Protein AF-A0A7X2V4U0-F1 (afdb_monomer_lite)

Structure (mmCIF, N/CA/C/O backbone):
data_AF-A0A7X2V4U0-F1
#
_entry.id   AF-A0A7X2V4U0-F1
#
loop_
_atom_site.group_PDB
_atom_site.id
_atom_site.type_symbol
_atom_site.label_atom_id
_atom_site.label_alt_id
_atom_site.label_comp_id
_atom_site.label_asym_id
_atom_site.label_entity_id
_atom_site.label_seq_id
_atom_site.pdbx_PDB_ins_code
_atom_site.Cartn_x
_atom_site.Cartn_y
_atom_site.Cartn_z
_atom_site.occupancy
_atom_site.B_iso_or_equiv
_atom_site.auth_seq_id
_atom_site.auth_comp_id
_atom_site.auth_asym_id
_atom_site.auth_atom_id
_atom_site.pdbx_PDB_model_num
ATOM 1 N N . MET A 1 1 ? -2.044 4.495 10.569 1.00 71.44 1 MET A N 1
ATOM 2 C CA . MET A 1 1 ? -1.204 3.278 10.689 1.00 71.44 1 MET A CA 1
ATOM 3 C C . MET A 1 1 ? -0.254 3.211 9.504 1.00 71.44 1 MET A C 1
ATOM 5 O O . MET A 1 1 ? -0.697 3.513 8.400 1.00 71.44 1 MET A O 1
ATOM 9 N N . ILE A 1 2 ? 1.022 2.869 9.711 1.00 73.81 2 ILE A N 1
ATOM 10 C CA . ILE A 1 2 ? 2.040 2.866 8.647 1.00 73.81 2 ILE A CA 1
ATOM 11 C C . ILE A 1 2 ? 2.491 1.440 8.364 1.00 73.81 2 ILE A C 1
ATOM 13 O O . ILE A 1 2 ? 2.847 0.708 9.282 1.00 73.81 2 ILE A O 1
ATOM 17 N N . LEU A 1 3 ? 2.461 1.059 7.091 1.00 74.69 3 LEU A N 1
ATOM 18 C CA . LEU A 1 3 ? 2.832 -0.267 6.619 1.00 74.69 3 LEU A CA 1
ATOM 19 C C . LEU A 1 3 ? 4.053 -0.159 5.718 1.00 74.69 3 LEU A C 1
ATOM 21 O O . LEU A 1 3 ? 4.008 0.513 4.685 1.00 74.69 3 LEU A O 1
ATOM 25 N N . LEU A 1 4 ? 5.136 -0.825 6.116 1.00 72.31 4 LEU A N 1
ATOM 26 C CA . LEU A 1 4 ? 6.307 -0.959 5.269 1.00 72.31 4 LEU A CA 1
ATOM 27 C C . LEU A 1 4 ? 6.105 -2.128 4.314 1.00 72.31 4 LEU A C 1
ATOM 29 O O . LEU A 1 4 ? 5.943 -3.273 4.737 1.00 72.31 4 LEU A O 1
ATOM 33 N N . GLU A 1 5 ? 6.151 -1.838 3.021 1.00 69.25 5 GLU A N 1
ATOM 34 C CA . GLU A 1 5 ? 6.087 -2.881 2.017 1.00 69.25 5 GLU A CA 1
ATOM 35 C C . GLU A 1 5 ? 7.422 -3.625 1.915 1.00 69.25 5 GLU A C 1
ATOM 37 O O . GLU A 1 5 ? 8.449 -3.043 1.560 1.00 69.25 5 GLU A O 1
ATOM 42 N N . HIS A 1 6 ? 7.390 -4.916 2.248 1.00 70.69 6 HIS A N 1
ATOM 43 C CA . HIS A 1 6 ? 8.501 -5.846 2.044 1.00 70.69 6 HIS A CA 1
ATOM 44 C C . HIS A 1 6 ? 8.256 -6.769 0.842 1.00 70.69 6 H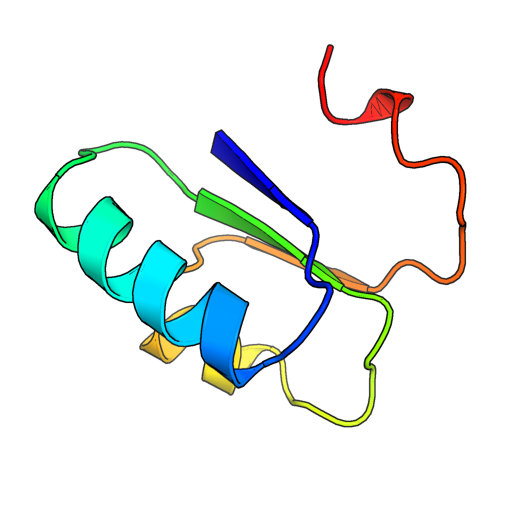IS A C 1
ATOM 46 O O . HIS A 1 6 ? 9.165 -7.008 0.052 1.00 70.69 6 HIS A O 1
ATOM 52 N N . SER A 1 7 ? 7.019 -7.252 0.693 1.00 76.06 7 SER A N 1
ATOM 53 C CA . SER A 1 7 ? 6.534 -7.943 -0.502 1.00 76.06 7 SER A CA 1
ATOM 54 C C . SER A 1 7 ? 5.077 -7.570 -0.769 1.00 76.06 7 SER A C 1
ATOM 56 O O . SER A 1 7 ? 4.303 -7.386 0.183 1.00 76.06 7 SER A O 1
ATOM 58 N N . LEU A 1 8 ? 4.693 -7.533 -2.050 1.00 75.62 8 LEU A N 1
ATOM 59 C CA . LEU A 1 8 ? 3.344 -7.189 -2.504 1.00 75.62 8 LEU A CA 1
ATOM 60 C C . LEU A 1 8 ? 2.273 -8.134 -1.941 1.00 75.62 8 LEU A C 1
ATOM 62 O O . LEU A 1 8 ? 1.219 -7.692 -1.487 1.00 75.62 8 LEU A O 1
ATOM 66 N N . LEU A 1 9 ? 2.555 -9.439 -1.931 1.00 78.00 9 LEU A N 1
ATOM 67 C CA . LEU A 1 9 ? 1.642 -10.459 -1.409 1.00 78.00 9 LEU A CA 1
ATOM 68 C C . LEU A 1 9 ? 1.366 -10.226 0.076 1.00 78.00 9 LEU A C 1
ATOM 70 O O . LEU A 1 9 ? 0.210 -10.123 0.486 1.00 78.00 9 LEU A O 1
ATOM 74 N N . THR A 1 10 ? 2.420 -10.049 0.872 1.00 80.88 10 THR A N 1
ATOM 75 C CA . THR A 1 10 ? 2.286 -9.842 2.318 1.00 80.88 10 THR A CA 1
ATOM 76 C C . THR A 1 10 ? 1.582 -8.521 2.632 1.00 80.88 10 THR A C 1
ATOM 78 O O . THR A 1 10 ? 0.718 -8.485 3.506 1.00 80.88 10 THR A O 1
ATOM 81 N N . THR A 1 11 ? 1.893 -7.444 1.899 1.00 80.62 11 THR A N 1
ATOM 82 C CA . THR A 1 11 ? 1.203 -6.155 2.085 1.00 80.62 11 THR A CA 1
ATOM 83 C C . THR A 1 11 ? -0.255 -6.220 1.677 1.00 80.62 11 THR A C 1
ATOM 85 O O . THR A 1 11 ? -1.076 -5.635 2.370 1.00 80.62 11 THR A O 1
ATOM 88 N N . SER A 1 12 ? -0.597 -6.917 0.593 1.00 82.25 12 SER A N 1
ATOM 89 C CA . SER A 1 12 ? -1.984 -7.025 0.129 1.00 82.25 12 SER A CA 1
ATOM 90 C C . SER A 1 12 ? -2.883 -7.748 1.135 1.00 82.25 12 SER A C 1
ATOM 92 O O . SER A 1 12 ? -3.976 -7.263 1.437 1.00 82.25 12 SER A O 1
ATOM 94 N N . LEU A 1 13 ? -2.396 -8.849 1.718 1.00 83.00 13 LEU A N 1
ATOM 95 C CA . LEU A 1 13 ? -3.091 -9.593 2.770 1.00 83.00 13 LEU A CA 1
ATOM 96 C C . LEU A 1 13 ? -3.272 -8.742 4.028 1.00 83.00 13 LEU A C 1
ATOM 98 O O . LEU A 1 13 ? -4.387 -8.633 4.539 1.00 83.00 13 LEU A O 1
ATOM 102 N N . LEU A 1 14 ? -2.201 -8.086 4.488 1.00 83.00 14 LEU A N 1
ATOM 103 C CA . LEU A 1 14 ? -2.263 -7.201 5.652 1.00 83.00 14 LEU A CA 1
ATOM 104 C C . LEU A 1 14 ? -3.197 -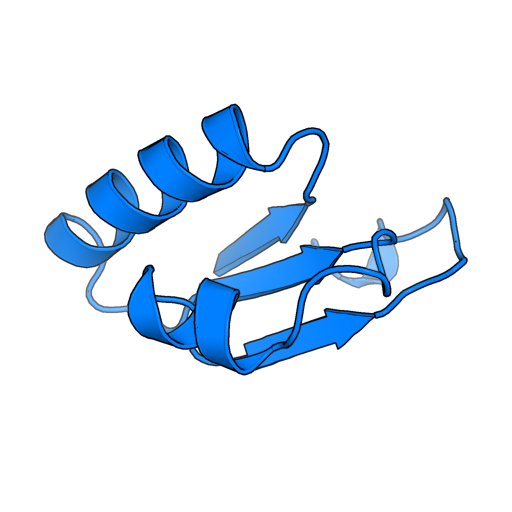6.014 5.417 1.00 83.00 14 LEU A C 1
ATOM 106 O O . LEU A 1 14 ? -4.051 -5.750 6.252 1.00 83.00 14 LEU A O 1
ATOM 110 N N . LEU A 1 15 ? -3.088 -5.322 4.284 1.00 84.06 15 LEU A N 1
ATOM 111 C CA . LEU A 1 15 ? -3.956 -4.192 3.944 1.00 84.06 15 LEU A CA 1
ATOM 112 C C . LEU A 1 15 ? -5.427 -4.597 3.925 1.00 84.06 15 LEU A C 1
ATOM 114 O O . LEU A 1 15 ? -6.254 -3.881 4.480 1.00 84.06 15 LEU A O 1
ATOM 118 N N . SER A 1 16 ? -5.739 -5.761 3.357 1.00 83.31 16 SER A N 1
ATOM 119 C CA . SER A 1 16 ? -7.108 -6.275 3.298 1.00 83.31 16 SER A CA 1
ATOM 120 C C . SER A 1 16 ? -7.652 -6.609 4.691 1.00 83.31 16 SER A C 1
ATOM 122 O O . SER A 1 16 ? -8.776 -6.232 5.019 1.00 83.31 16 SER A O 1
ATOM 124 N N . ALA A 1 17 ? -6.848 -7.258 5.540 1.00 82.94 17 ALA A N 1
ATOM 125 C CA . ALA A 1 17 ? -7.227 -7.566 6.919 1.00 82.94 17 ALA A CA 1
ATOM 126 C C . ALA A 1 17 ? -7.416 -6.292 7.761 1.00 82.94 17 ALA A C 1
ATOM 128 O O . ALA A 1 17 ? -8.407 -6.144 8.477 1.00 82.94 17 ALA A O 1
ATOM 129 N N . LEU A 1 18 ? -6.495 -5.336 7.634 1.00 82.31 18 LEU A N 1
ATOM 130 C CA . LEU A 1 18 ? -6.527 -4.078 8.376 1.00 82.31 18 LEU A CA 1
ATOM 131 C C . LEU A 1 18 ? -7.651 -3.166 7.903 1.00 82.31 18 LEU A C 1
ATOM 133 O O . LEU A 1 18 ? -8.278 -2.525 8.733 1.00 82.31 18 LEU A O 1
ATOM 137 N N . ARG A 1 19 ? -7.962 -3.138 6.604 1.00 79.62 19 ARG A N 1
ATOM 138 C CA . ARG A 1 19 ? -9.104 -2.385 6.073 1.00 79.62 19 ARG A CA 1
ATOM 139 C C . ARG A 1 19 ? -10.418 -2.805 6.732 1.00 79.62 19 ARG A C 1
ATOM 141 O O . ARG A 1 19 ? -11.262 -1.953 6.980 1.00 79.62 19 ARG A O 1
ATOM 148 N N . ASN A 1 20 ? -10.588 -4.097 7.007 1.00 77.50 20 ASN A N 1
ATOM 149 C CA . ASN A 1 20 ? -11.799 -4.616 7.643 1.00 77.50 20 ASN A CA 1
ATOM 150 C C . ASN A 1 20 ? -11.808 -4.409 9.164 1.00 77.50 20 ASN A C 1
ATOM 152 O O . ASN A 1 20 ? -12.876 -4.357 9.764 1.00 77.50 20 ASN A O 1
ATOM 156 N N . SER A 1 21 ? -10.631 -4.303 9.788 1.00 77.38 21 SER A N 1
ATOM 157 C CA . SER A 1 21 ? -10.491 -4.242 11.247 1.00 77.38 21 SER A CA 1
ATOM 158 C C . SER A 1 21 ? -10.259 -2.835 11.803 1.00 77.38 21 SER A C 1
ATOM 160 O O . SER A 1 21 ? -10.531 -2.605 12.980 1.00 77.38 21 SER A O 1
ATOM 162 N N . LEU A 1 22 ? -9.717 -1.905 11.015 1.00 76.12 22 LEU A N 1
ATOM 163 C CA . LEU A 1 22 ? -9.339 -0.566 11.460 1.00 76.12 22 LEU A CA 1
ATOM 164 C C . LEU A 1 22 ? -10.152 0.495 10.739 1.00 76.12 22 LEU A C 1
ATOM 166 O O . LEU A 1 22 ? -10.076 0.650 9.524 1.00 76.12 22 LEU A O 1
ATOM 170 N N . ASN A 1 23 ? -10.809 1.340 11.527 1.00 78.75 23 ASN A N 1
ATOM 171 C CA . ASN A 1 23 ? -11.476 2.540 11.036 1.00 78.75 23 ASN A CA 1
ATOM 172 C C . ASN A 1 23 ? -10.507 3.741 10.947 1.00 78.75 23 ASN A C 1
ATOM 174 O O . ASN A 1 23 ? -10.871 4.877 11.243 1.00 78.75 23 ASN A O 1
ATOM 178 N N . ALA A 1 24 ? -9.239 3.485 10.607 1.00 82.50 24 ALA A N 1
ATOM 179 C CA . ALA A 1 24 ? -8.165 4.476 10.598 1.00 82.50 24 ALA A CA 1
ATOM 180 C C . ALA A 1 24 ? -7.449 4.512 9.237 1.00 82.50 24 ALA A C 1
ATOM 182 O O . ALA A 1 24 ? -7.298 3.476 8.589 1.00 82.50 24 ALA A O 1
ATOM 183 N N . PRO A 1 25 ? -6.955 5.684 8.794 1.00 83.94 25 PRO A N 1
ATOM 184 C CA . PRO A 1 25 ? -6.235 5.793 7.532 1.00 83.94 25 PRO A CA 1
ATOM 185 C C . PRO A 1 25 ? -4.933 4.974 7.557 1.00 83.94 25 PRO A C 1
ATOM 187 O O . PRO A 1 25 ? -4.102 5.102 8.469 1.00 83.94 25 PRO A O 1
ATOM 190 N N . ILE A 1 26 ? -4.751 4.143 6.527 1.00 88.50 26 ILE A N 1
ATOM 191 C CA . ILE A 1 26 ? -3.547 3.333 6.328 1.00 88.50 26 ILE A CA 1
ATOM 192 C C . ILE A 1 26 ? -2.626 4.034 5.327 1.00 88.50 26 ILE A C 1
ATOM 194 O O . ILE A 1 26 ? -3.045 4.396 4.226 1.00 88.50 26 ILE A O 1
ATOM 198 N N . THR A 1 27 ? -1.364 4.203 5.704 1.00 88.38 27 THR A N 1
ATOM 199 C CA . THR A 1 27 ? -0.307 4.744 4.848 1.00 88.38 27 THR A CA 1
ATOM 200 C C . THR A 1 27 ? 0.650 3.621 4.485 1.00 88.38 27 THR A C 1
ATOM 202 O O . THR A 1 27 ? 1.244 3.005 5.367 1.00 88.38 27 THR A O 1
ATOM 205 N N . VAL A 1 28 ? 0.813 3.356 3.193 1.00 87.31 28 VAL A N 1
ATOM 206 C CA . VAL A 1 28 ? 1.780 2.382 2.680 1.00 87.31 28 VAL A CA 1
ATOM 207 C C . VAL A 1 28 ? 3.046 3.109 2.276 1.00 87.31 28 VAL A C 1
ATOM 209 O O . VAL A 1 28 ? 3.000 4.084 1.530 1.00 87.31 28 VAL A O 1
ATOM 212 N N . VAL A 1 29 ? 4.182 2.614 2.746 1.00 85.62 29 VAL A N 1
ATOM 213 C CA . VAL A 1 29 ? 5.503 3.100 2.363 1.00 85.62 29 VAL A CA 1
ATOM 214 C C . VAL A 1 29 ? 6.188 1.974 1.611 1.00 85.62 29 VAL A C 1
ATOM 216 O O . VAL A 1 29 ? 6.420 0.908 2.175 1.00 85.62 29 VAL A O 1
ATOM 219 N N . THR A 1 30 ? 6.491 2.189 0.336 1.00 84.50 30 THR A N 1
ATOM 220 C CA . THR A 1 30 ? 7.087 1.167 -0.531 1.00 84.50 30 THR A CA 1
ATOM 221 C C . THR A 1 30 ? 8.316 1.700 -1.256 1.00 84.50 30 THR A C 1
ATOM 223 O O . THR A 1 30 ? 8.431 2.894 -1.533 1.00 84.50 30 THR A O 1
ATOM 226 N N . ARG A 1 31 ? 9.251 0.802 -1.575 1.00 82.00 31 ARG A N 1
ATOM 227 C CA . ARG A 1 31 ? 10.371 1.082 -2.486 1.00 82.00 31 ARG A CA 1
ATOM 228 C C . ARG A 1 31 ? 10.090 0.616 -3.916 1.00 82.00 31 ARG A C 1
ATOM 230 O O . ARG A 1 31 ? 10.801 0.996 -4.844 1.00 82.00 31 ARG A O 1
ATOM 237 N N . PHE A 1 32 ? 9.046 -0.185 -4.109 1.00 79.06 32 PHE A N 1
ATOM 238 C CA . PHE A 1 32 ? 8.695 -0.807 -5.377 1.00 79.06 32 PHE A CA 1
ATOM 239 C C . PHE A 1 32 ? 7.875 0.152 -6.240 1.00 79.06 32 PHE A C 1
ATOM 241 O O . PHE A 1 32 ? 6.654 0.074 -6.339 1.00 79.06 32 PHE A O 1
ATOM 248 N N . LYS A 1 33 ? 8.581 1.061 -6.919 1.00 78.94 33 LYS A N 1
ATOM 249 C CA . LYS A 1 33 ? 7.984 2.021 -7.867 1.00 78.94 33 LYS A CA 1
ATOM 250 C C . LYS A 1 33 ? 7.375 1.370 -9.114 1.00 78.94 33 LYS A C 1
ATOM 252 O O . LYS A 1 33 ? 6.682 2.046 -9.864 1.00 78.94 33 LYS A O 1
ATOM 257 N N . ALA A 1 34 ? 7.631 0.079 -9.333 1.00 82.88 34 ALA A N 1
ATOM 258 C CA . ALA A 1 34 ? 7.037 -0.693 -10.421 1.00 82.88 34 ALA A CA 1
ATOM 259 C C . ALA A 1 34 ? 5.516 -0.856 -10.266 1.00 82.88 34 ALA A C 1
ATOM 261 O O . ALA A 1 34 ? 4.816 -1.011 -11.264 1.00 82.88 34 ALA A O 1
ATOM 262 N N . TYR A 1 35 ? 4.996 -0.801 -9.033 1.00 83.56 35 TYR A N 1
ATOM 263 C CA . TYR A 1 35 ? 3.565 -0.927 -8.780 1.00 83.56 35 TYR A CA 1
ATOM 264 C C . TYR A 1 35 ? 2.908 0.448 -8.631 1.00 83.56 35 TYR A C 1
ATOM 266 O O . TYR A 1 35 ? 3.366 1.265 -7.822 1.00 83.56 35 TYR A O 1
ATOM 274 N N . PRO A 1 36 ? 1.819 0.719 -9.372 1.00 87.94 36 PRO A N 1
ATOM 275 C CA . PRO A 1 36 ? 1.132 2.001 -9.309 1.00 87.94 36 PRO A CA 1
ATOM 276 C C . PRO A 1 36 ? 0.438 2.193 -7.956 1.00 87.94 36 PRO A C 1
ATOM 278 O O . PRO A 1 36 ? -0.072 1.248 -7.354 1.00 87.94 36 PRO A O 1
ATOM 281 N N . SER A 1 37 ? 0.356 3.440 -7.495 1.00 88.62 37 SER A N 1
ATOM 282 C CA . SER A 1 37 ? -0.241 3.792 -6.196 1.00 88.62 37 SER A CA 1
ATOM 283 C C . SER A 1 37 ? -1.722 3.419 -6.119 1.00 88.62 37 SER A C 1
ATOM 285 O O . SER A 1 37 ? -2.231 3.077 -5.052 1.00 88.62 37 SER A O 1
ATOM 287 N N . GLU A 1 38 ? -2.386 3.414 -7.274 1.00 89.19 38 GLU A N 1
ATOM 288 C CA . GLU A 1 38 ? -3.755 2.947 -7.478 1.00 89.19 38 GLU A CA 1
ATOM 289 C C . GLU A 1 38 ? -3.974 1.519 -6.956 1.00 89.19 38 GLU A C 1
ATOM 291 O O . GLU A 1 38 ? -5.008 1.225 -6.355 1.00 89.19 38 GLU A O 1
ATOM 296 N N . LEU A 1 39 ? -2.991 0.631 -7.133 1.00 88.81 39 LEU A N 1
ATOM 297 C CA . LEU A 1 39 ? -3.087 -0.756 -6.686 1.00 88.81 39 LEU A CA 1
ATOM 298 C C . LEU A 1 39 ? -3.160 -0.829 -5.158 1.00 88.81 39 LEU A C 1
ATOM 300 O O . LEU A 1 39 ? -4.069 -1.448 -4.609 1.00 88.81 39 LEU A O 1
ATOM 304 N N . TYR A 1 40 ? -2.266 -0.127 -4.463 1.00 87.69 40 TYR A N 1
ATOM 305 C CA . TYR A 1 40 ? -2.282 -0.068 -3.001 1.00 87.69 40 TYR A CA 1
ATOM 306 C C . TYR A 1 40 ? -3.551 0.613 -2.472 1.00 87.69 40 TYR A C 1
ATOM 308 O O . TYR A 1 40 ? -4.091 0.195 -1.447 1.00 87.69 40 TYR A O 1
ATOM 316 N N . ARG A 1 41 ? -4.077 1.615 -3.190 1.00 88.00 41 ARG A N 1
ATOM 317 C CA . ARG A 1 41 ? -5.358 2.251 -2.849 1.00 88.00 41 ARG A CA 1
ATOM 318 C C . ARG A 1 41 ? -6.533 1.288 -2.934 1.00 88.00 41 ARG A C 1
ATOM 320 O O . ARG A 1 41 ? -7.323 1.225 -1.995 1.00 88.00 41 ARG A O 1
ATOM 327 N N . ARG A 1 42 ? -6.623 0.487 -4.001 1.00 88.56 42 ARG A N 1
ATOM 328 C CA . ARG A 1 42 ? -7.661 -0.554 -4.131 1.00 88.56 42 ARG A CA 1
ATOM 329 C C . ARG A 1 42 ? -7.587 -1.595 -3.012 1.00 88.56 42 ARG A C 1
ATOM 331 O O . ARG A 1 42 ? -8.622 -2.105 -2.591 1.00 88.56 42 ARG A O 1
ATOM 338 N N . LEU A 1 43 ? -6.388 -1.863 -2.498 1.00 86.31 43 LEU A N 1
ATOM 339 C CA . LEU A 1 43 ? -6.160 -2.773 -1.372 1.00 86.31 43 LEU A CA 1
ATOM 340 C C . LEU A 1 43 ? -6.515 -2.168 -0.002 1.00 86.31 43 LEU A C 1
ATOM 342 O O . LEU A 1 43 ? -6.582 -2.902 0.977 1.00 86.31 43 LEU A O 1
ATOM 346 N N . GLY A 1 44 ? -6.787 -0.862 0.086 1.00 86.25 44 GLY A N 1
ATOM 347 C CA . GLY A 1 44 ? -7.199 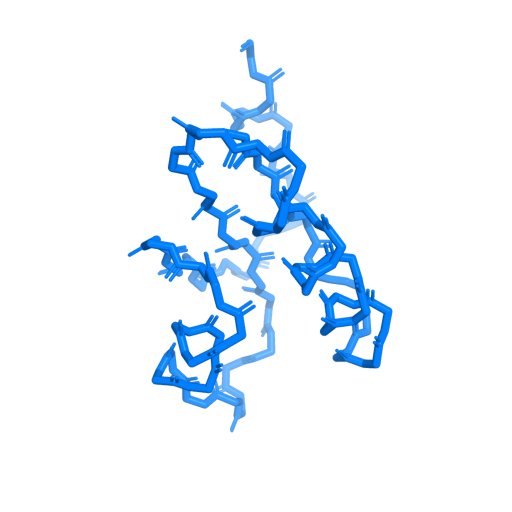-0.197 1.329 1.00 86.25 44 GLY A CA 1
ATOM 348 C C . GLY A 1 44 ? -6.222 0.849 1.863 1.00 86.25 44 GLY A C 1
ATOM 349 O O . GLY A 1 44 ? -6.458 1.412 2.931 1.00 86.25 44 GLY A O 1
ATOM 350 N N . ALA A 1 45 ? -5.140 1.152 1.143 1.00 89.31 45 ALA A N 1
ATOM 351 C CA . ALA A 1 45 ? -4.265 2.262 1.502 1.00 89.31 45 ALA A CA 1
ATOM 352 C C . ALA A 1 45 ? -4.933 3.609 1.190 1.00 89.31 45 ALA A C 1
ATOM 354 O O . ALA A 1 45 ? -5.476 3.817 0.107 1.00 89.31 45 ALA A O 1
ATOM 355 N N . LYS A 1 46 ? -4.836 4.572 2.105 1.00 89.75 46 LYS A N 1
ATOM 356 C CA . LYS A 1 46 ? -5.260 5.955 1.852 1.00 89.75 46 LYS A CA 1
ATOM 357 C C . LYS A 1 46 ? -4.124 6.796 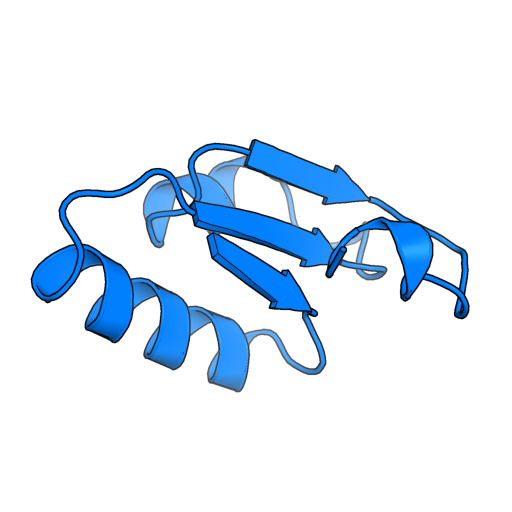1.274 1.00 89.75 46 LYS A C 1
ATOM 359 O O . LYS A 1 46 ? -4.338 7.574 0.343 1.00 89.75 46 LYS A O 1
ATOM 364 N N . TYR A 1 47 ? -2.911 6.586 1.779 1.00 88.19 47 TYR A N 1
ATOM 365 C CA . TYR A 1 4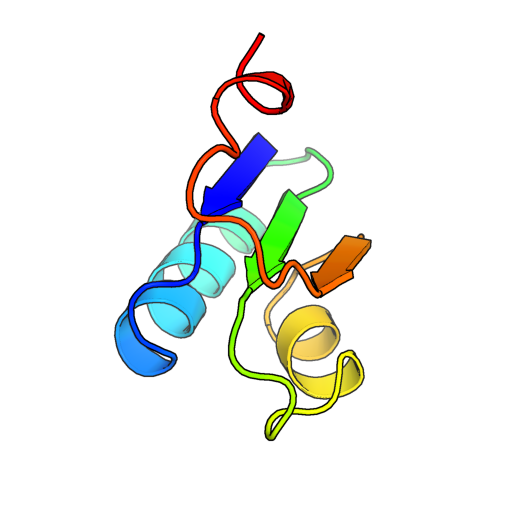7 ? -1.700 7.264 1.321 1.00 88.19 47 TYR A CA 1
ATOM 366 C C . TYR A 1 47 ? -0.655 6.242 0.880 1.00 88.19 47 TYR A C 1
ATOM 368 O O . TYR A 1 47 ? -0.521 5.184 1.493 1.00 88.19 47 TYR A O 1
ATOM 376 N N . VAL A 1 48 ? 0.085 6.563 -0.181 1.00 88.06 48 VAL A N 1
ATOM 377 C CA . VAL A 1 48 ? 1.166 5.725 -0.716 1.00 88.06 48 VAL A CA 1
ATOM 378 C C . VAL A 1 48 ? 2.400 6.600 -0.872 1.00 88.06 48 VAL A C 1
ATOM 380 O O . VAL A 1 48 ? 2.355 7.613 -1.567 1.00 88.06 48 VAL A O 1
ATOM 383 N N . ILE A 1 49 ? 3.485 6.222 -0.206 1.00 87.38 49 ILE A N 1
ATOM 384 C CA . ILE A 1 49 ? 4.751 6.950 -0.192 1.00 87.38 49 ILE A CA 1
ATOM 385 C C . ILE A 1 49 ? 5.809 6.061 -0.833 1.00 87.38 49 ILE A C 1
ATOM 387 O O . ILE A 1 49 ? 6.131 4.991 -0.316 1.00 87.38 49 ILE A O 1
ATOM 391 N N . TYR A 1 50 ? 6.377 6.525 -1.942 1.00 86.44 50 TYR A N 1
ATOM 392 C CA . TYR A 1 50 ? 7.519 5.870 -2.565 1.00 86.44 50 TYR A CA 1
ATOM 393 C C . TYR A 1 50 ? 8.806 6.395 -1.948 1.00 86.44 50 TYR A C 1
ATOM 395 O O . TYR A 1 50 ? 9.161 7.557 -2.135 1.00 86.44 50 TYR A O 1
ATOM 403 N N . SER A 1 51 ? 9.517 5.538 -1.226 1.00 81.12 51 SER A N 1
ATOM 404 C CA . SER A 1 51 ? 10.784 5.889 -0.595 1.00 81.12 51 SER A CA 1
ATOM 405 C C . SER A 1 51 ? 11.906 5.020 -1.137 1.00 81.12 51 SER A C 1
ATOM 407 O O . SER A 1 51 ? 11.803 3.800 -1.166 1.00 81.12 51 SER A O 1
ATOM 409 N N . ASN A 1 52 ? 13.016 5.647 -1.520 1.00 76.06 52 ASN A N 1
ATOM 410 C CA . ASN A 1 52 ? 14.263 4.936 -1.810 1.00 76.06 52 ASN A CA 1
ATOM 411 C C . ASN A 1 52 ? 15.100 4.706 -0.537 1.00 76.06 52 ASN A C 1
ATOM 413 O O . ASN A 1 52 ? 16.151 4.077 -0.597 1.00 76.06 52 ASN A O 1
ATOM 417 N N . SER A 1 53 ? 14.666 5.239 0.610 1.00 69.25 53 SER A N 1
ATOM 418 C CA . SER A 1 53 ? 15.434 5.197 1.852 1.00 69.25 53 SER A CA 1
ATOM 419 C C . SER A 1 53 ? 15.161 3.921 2.645 1.00 69.25 53 SER A C 1
ATOM 421 O O . SER A 1 53 ? 14.012 3.496 2.815 1.00 69.25 53 SER A O 1
ATOM 423 N N . ASN A 1 54 ? 16.229 3.347 3.206 1.00 64.56 54 ASN A N 1
ATOM 424 C CA . ASN A 1 54 ? 16.119 2.279 4.200 1.00 64.56 54 ASN A CA 1
ATOM 425 C C . ASN A 1 54 ? 15.733 2.789 5.588 1.00 64.56 54 ASN A C 1
ATOM 427 O O . ASN A 1 54 ? 15.213 2.032 6.403 1.00 64.56 54 ASN A O 1
ATOM 431 N N . LYS A 1 55 ? 15.951 4.079 5.842 1.00 65.56 55 LYS A N 1
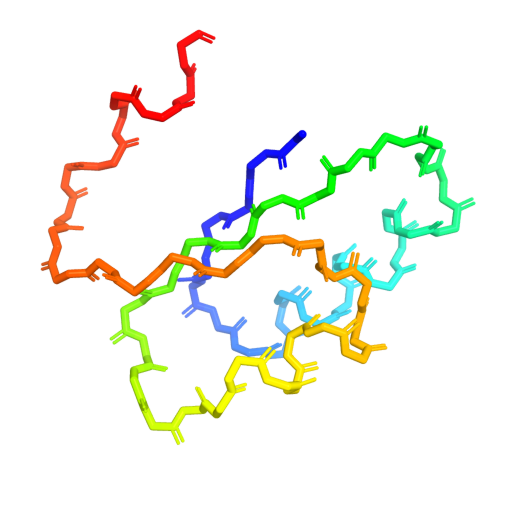ATOM 432 C CA . LYS A 1 55 ? 15.645 4.733 7.108 1.00 65.56 55 LYS A CA 1
ATOM 433 C C . LYS A 1 55 ? 14.264 5.357 7.009 1.00 65.56 55 LYS A C 1
ATOM 435 O O . LYS A 1 55 ? 14.136 6.503 6.604 1.00 65.56 55 LYS A O 1
ATOM 440 N N . ILE A 1 56 ? 13.243 4.580 7.338 1.00 66.25 56 ILE A N 1
ATOM 441 C CA . ILE A 1 56 ? 11.847 5.038 7.458 1.00 66.25 56 ILE A CA 1
ATOM 442 C C . ILE A 1 56 ? 11.387 5.094 8.916 1.00 66.25 56 ILE A C 1
ATOM 444 O O . ILE A 1 56 ? 10.211 5.305 9.188 1.00 66.25 56 ILE A O 1
ATOM 448 N N . SER A 1 57 ? 12.305 4.874 9.856 1.00 63.72 57 SER A N 1
ATOM 449 C CA . SER A 1 57 ? 12.049 4.931 11.294 1.00 63.72 57 SER A CA 1
ATOM 450 C C . SER A 1 57 ? 11.422 6.262 11.719 1.00 63.72 57 SER A C 1
ATOM 452 O O . SER A 1 57 ? 10.643 6.279 12.659 1.00 63.72 57 SER A O 1
ATOM 454 N N . PHE A 1 58 ? 11.669 7.345 10.972 1.00 65.38 58 PHE A N 1
ATOM 455 C CA . PHE A 1 58 ? 11.040 8.653 11.176 1.00 65.38 58 PHE A CA 1
ATOM 456 C C . PHE A 1 58 ? 9.519 8.676 10.949 1.00 65.38 58 PHE A C 1
ATOM 458 O O . PHE A 1 58 ? 8.864 9.632 11.339 1.00 65.38 58 PHE A O 1
ATOM 465 N N . LEU A 1 59 ? 8.952 7.664 10.288 1.00 64.50 59 LEU A N 1
ATOM 466 C CA . LEU A 1 59 ? 7.512 7.581 10.050 1.00 64.50 59 LEU A CA 1
ATOM 467 C C . LEU A 1 59 ? 6.774 6.916 11.220 1.00 64.50 59 LEU A C 1
ATOM 469 O O . LEU A 1 59 ? 5.606 7.208 11.436 1.00 64.50 59 LEU A O 1
ATOM 473 N N . VAL A 1 60 ? 7.433 6.046 11.987 1.00 61.50 60 VAL A N 1
ATOM 474 C CA . VAL A 1 60 ? 6.802 5.212 13.033 1.00 61.50 60 VAL A CA 1
ATOM 475 C C . VAL A 1 60 ? 6.887 5.875 14.418 1.00 61.50 60 VAL A C 1
ATOM 477 O O . VAL A 1 60 ? 7.024 5.186 15.423 1.00 61.50 60 VAL A O 1
ATOM 480 N N . GLN A 1 61 ? 6.884 7.208 14.456 1.00 47.47 61 GLN A N 1
ATOM 481 C CA . GLN A 1 61 ? 7.104 7.988 15.674 1.00 47.47 61 GLN A CA 1
ATOM 482 C C . GLN A 1 61 ? 5.910 7.934 16.635 1.00 47.47 61 GLN A C 1
ATOM 484 O O . GLN A 1 61 ? 4.757 7.957 16.145 1.00 47.47 61 GLN A O 1
#

pLDDT: mean 79.45, std 8.76, range [47.47, 89.75]

Foldseek 3Di:
DEAEPPDPVVLLVVLQVCQVVDPDAYEYEYCPPVDDPVVSVVSNHPHYHHDPDPPPVVVVD

Radius of gyration: 10.79 Å; chains: 1; bounding box: 28×19×26 Å

Organism: NCBI:txid1491830

Secondary structure (DSSP, 8-state):
-EEE-S-HHHHHHHHHHHHHH--S--EEEES-TTS-HHHHHHTT-SEEEE---S--GGG--

Sequence (61 aa):
MILLEHSLLTTSLLLSALRNSLNAPITVVTRFKAYPSELYRRLGAKYVIYSNSNKISFLVQ